Protein AF-A0AAD7DZI9-F1 (afdb_monomer_lite)

Structure (mmCIF, N/CA/C/O backbone):
data_AF-A0AAD7DZI9-F1
#
_entry.id   AF-A0AAD7DZI9-F1
#
loop_
_atom_site.group_PDB
_atom_site.id
_atom_site.type_symbol
_atom_site.label_atom_id
_atom_site.label_alt_id
_atom_site.label_comp_id
_atom_site.label_asym_id
_atom_site.label_entity_id
_atom_site.label_seq_id
_atom_site.pdbx_PDB_ins_code
_atom_site.Cartn_x
_atom_site.Cartn_y
_atom_site.Cartn_z
_atom_site.occupancy
_atom_site.B_iso_or_equiv
_atom_site.auth_seq_id
_atom_site.auth_comp_id
_atom_site.auth_asym_id
_atom_site.auth_atom_id
_atom_site.pdbx_PDB_model_num
ATOM 1 N N . MET A 1 1 ? 2.046 4.496 23.848 1.00 40.81 1 MET A N 1
ATOM 2 C CA . MET A 1 1 ? 2.857 3.338 23.406 1.00 40.81 1 MET A CA 1
ATOM 3 C C . MET A 1 1 ? 2.517 3.025 21.956 1.00 40.81 1 MET A C 1
ATOM 5 O O . MET A 1 1 ? 1.350 2.779 21.676 1.00 40.81 1 MET A O 1
ATOM 9 N N . ARG A 1 2 ? 3.491 3.059 21.033 1.00 46.50 2 ARG A N 1
ATOM 10 C CA . ARG A 1 2 ? 3.300 2.519 19.675 1.00 46.50 2 ARG A CA 1
ATOM 11 C C . ARG A 1 2 ? 3.116 1.007 19.807 1.00 46.50 2 ARG A C 1
ATOM 13 O O . ARG A 1 2 ? 3.994 0.340 20.351 1.00 46.50 2 ARG A O 1
ATOM 20 N N . LYS A 1 3 ? 1.973 0.474 19.371 1.00 57.06 3 LYS A N 1
ATOM 21 C CA . LYS A 1 3 ? 1.797 -0.978 19.261 1.00 57.06 3 LYS A CA 1
ATOM 22 C C . LYS A 1 3 ? 2.774 -1.490 18.196 1.00 57.06 3 LYS A C 1
ATOM 24 O O . LYS A 1 3 ? 2.999 -0.822 17.190 1.00 57.06 3 LYS A O 1
ATOM 29 N N . SER A 1 4 ? 3.401 -2.629 18.471 1.00 58.72 4 SER A N 1
ATOM 30 C CA . SER A 1 4 ? 4.364 -3.279 17.578 1.00 58.72 4 SER A CA 1
ATOM 31 C C . SER A 1 4 ? 3.781 -3.439 16.168 1.00 58.72 4 SER A C 1
ATOM 33 O O . SER A 1 4 ? 2.702 -4.002 16.026 1.00 58.72 4 SER A O 1
ATOM 35 N N . LEU A 1 5 ? 4.528 -3.016 15.143 1.00 64.62 5 LEU A N 1
ATOM 36 C CA . LEU A 1 5 ? 4.203 -3.250 13.729 1.00 64.62 5 LEU A CA 1
ATOM 37 C C . LEU A 1 5 ? 4.533 -4.683 13.272 1.00 64.62 5 LEU A C 1
ATOM 39 O O . LEU A 1 5 ? 4.370 -5.013 12.101 1.00 64.62 5 LEU A O 1
ATOM 43 N N . LYS A 1 6 ? 5.017 -5.570 14.154 1.00 62.44 6 LYS A N 1
ATOM 44 C CA . LYS A 1 6 ? 5.189 -6.985 13.790 1.00 62.44 6 LYS A CA 1
ATOM 45 C C . LYS A 1 6 ? 3.844 -7.539 13.317 1.00 62.44 6 LYS A C 1
ATOM 47 O O . LYS A 1 6 ? 2.857 -7.411 14.030 1.00 62.44 6 LYS A O 1
ATOM 52 N N . ALA A 1 7 ? 3.847 -8.168 12.142 1.00 65.94 7 ALA A N 1
ATOM 53 C CA . ALA A 1 7 ? 2.662 -8.707 11.474 1.00 65.94 7 ALA A CA 1
ATOM 54 C C . ALA A 1 7 ? 1.628 -7.677 10.974 1.00 65.94 7 ALA A C 1
ATOM 56 O O . ALA A 1 7 ? 0.543 -8.097 10.590 1.00 65.94 7 ALA A O 1
ATOM 57 N N . TRP A 1 8 ? 1.961 -6.378 10.895 1.00 76.06 8 TRP A N 1
ATOM 58 C CA . TRP A 1 8 ? 1.049 -5.358 10.346 1.00 76.06 8 TRP A CA 1
ATOM 59 C C . TRP A 1 8 ? 0.555 -5.708 8.939 1.00 76.06 8 TRP A C 1
ATOM 61 O O . TRP A 1 8 ? -0.570 -5.397 8.592 1.00 76.06 8 TRP A O 1
ATOM 71 N N . ALA A 1 9 ? 1.394 -6.373 8.145 1.00 76.31 9 ALA A N 1
ATOM 72 C CA . ALA A 1 9 ? 1.096 -6.745 6.772 1.00 76.31 9 ALA A CA 1
ATOM 73 C C . ALA A 1 9 ? 0.463 -8.137 6.625 1.00 76.31 9 ALA A C 1
ATOM 75 O O . ALA A 1 9 ? 0.380 -8.600 5.499 1.00 76.31 9 ALA A O 1
ATOM 76 N N . LYS A 1 10 ? 0.066 -8.825 7.706 1.00 83.25 10 LYS A N 1
ATOM 77 C CA . LYS A 1 10 ? -0.673 -10.096 7.592 1.00 83.25 10 LYS A CA 1
ATOM 78 C C . LYS A 1 10 ? -2.131 -9.842 7.198 1.00 83.25 10 LYS A C 1
ATOM 80 O O . LYS A 1 10 ? -2.615 -8.723 7.316 1.00 83.25 10 LYS A O 1
ATOM 85 N N . GLY A 1 11 ? -2.822 -10.887 6.745 1.00 87.06 11 GLY A N 1
ATOM 86 C CA . GLY A 1 11 ? -4.263 -10.838 6.487 1.00 87.06 11 GLY A CA 1
ATOM 87 C C . GLY A 1 11 ? -4.616 -10.111 5.189 1.00 87.06 11 GLY A C 1
ATOM 88 O O . GLY A 1 11 ? -4.038 -10.370 4.134 1.00 87.06 11 GLY A O 1
ATOM 89 N N . ALA A 1 12 ? -5.571 -9.195 5.260 1.00 88.56 12 ALA A N 1
ATOM 90 C CA . ALA A 1 12 ? -6.079 -8.436 4.131 1.00 88.56 12 ALA A CA 1
ATOM 91 C C . ALA A 1 12 ? -5.030 -7.475 3.548 1.00 88.56 12 ALA A C 1
ATOM 93 O O . ALA A 1 12 ? -5.039 -7.194 2.353 1.00 88.56 12 ALA A O 1
ATOM 94 N N . ARG A 1 13 ? -4.073 -6.995 4.351 1.00 90.88 13 ARG A N 1
ATOM 95 C CA . ARG A 1 13 ? -2.932 -6.233 3.809 1.00 90.88 13 ARG A CA 1
ATOM 96 C C . ARG A 1 13 ? -1.990 -7.114 2.997 1.00 90.88 13 ARG A C 1
ATOM 98 O O . ARG A 1 13 ? -1.513 -6.685 1.948 1.00 90.88 13 ARG A O 1
ATOM 105 N N . GLU A 1 14 ? -1.768 -8.346 3.445 1.00 91.44 14 GLU A N 1
ATOM 106 C CA . GLU A 1 14 ? -0.947 -9.329 2.733 1.00 91.44 14 GLU A CA 1
ATOM 107 C C . GLU A 1 14 ? -1.565 -9.664 1.383 1.00 91.44 14 GLU A C 1
ATOM 109 O O . GLU A 1 14 ? -0.878 -9.649 0.366 1.00 91.44 14 GLU A O 1
ATOM 114 N N . SER A 1 15 ? -2.878 -9.906 1.364 1.00 91.56 15 SER A N 1
ATOM 115 C CA . SER A 1 15 ? -3.601 -10.278 0.147 1.00 91.56 15 SER A CA 1
ATOM 116 C C . SER A 1 15 ? -3.604 -9.168 -0.907 1.00 91.56 15 SER A C 1
ATOM 118 O O . SER A 1 15 ? -3.701 -9.463 -2.098 1.00 91.56 15 SER A O 1
ATOM 120 N N . ILE A 1 16 ? -3.443 -7.905 -0.493 1.00 92.62 16 ILE A N 1
ATOM 121 C CA . ILE A 1 16 ? -3.235 -6.771 -1.399 1.00 92.62 16 ILE A CA 1
ATOM 122 C C . ILE A 1 16 ? -1.784 -6.708 -1.877 1.00 92.62 16 ILE A C 1
ATOM 124 O O . ILE A 1 16 ? -1.552 -6.536 -3.066 1.00 92.62 16 ILE A O 1
ATOM 128 N N . LEU A 1 17 ? -0.802 -6.807 -0.975 1.00 93.12 17 LEU A N 1
ATOM 129 C CA . LEU A 1 17 ? 0.598 -6.490 -1.284 1.00 93.12 17 LEU A CA 1
ATOM 130 C C . LEU A 1 17 ? 1.380 -7.661 -1.895 1.00 93.12 17 LEU A C 1
ATOM 132 O O . LEU A 1 17 ? 2.214 -7.442 -2.773 1.00 93.12 17 LEU A O 1
ATOM 136 N N . ALA A 1 18 ? 1.121 -8.895 -1.458 1.00 94.69 18 ALA A N 1
ATOM 137 C CA . ALA A 1 18 ? 1.860 -10.079 -1.895 1.00 94.69 18 ALA A CA 1
ATOM 138 C C . ALA A 1 18 ? 1.856 -10.285 -3.425 1.00 94.69 18 ALA A C 1
ATOM 140 O O . ALA A 1 18 ? 2.924 -10.571 -3.973 1.00 94.69 18 ALA A O 1
ATOM 141 N N . PRO A 1 19 ? 0.738 -10.069 -4.154 1.00 95.81 19 PRO A N 1
ATOM 142 C CA . PRO A 1 19 ? 0.725 -10.166 -5.616 1.00 95.81 19 PRO A CA 1
ATOM 143 C C . PRO A 1 19 ? 1.669 -9.185 -6.324 1.00 95.81 19 PRO A C 1
ATOM 145 O O . PRO A 1 19 ? 2.079 -9.438 -7.455 1.00 95.81 19 PRO A O 1
ATOM 148 N N . HIS A 1 20 ? 2.029 -8.072 -5.680 1.00 96.19 20 HIS A N 1
ATOM 149 C CA . HIS A 1 20 ? 2.838 -7.026 -6.298 1.00 96.19 20 HIS A CA 1
ATOM 150 C C . HIS A 1 20 ? 4.346 -7.206 -6.120 1.00 96.19 20 HIS A C 1
ATOM 152 O O . HIS A 1 20 ? 5.088 -6.470 -6.770 1.00 96.19 20 HIS A O 1
ATOM 158 N N . ILE A 1 21 ? 4.802 -8.162 -5.299 1.00 94.75 21 ILE A N 1
ATOM 159 C CA . ILE A 1 21 ? 6.229 -8.363 -4.991 1.00 94.75 21 ILE A CA 1
ATOM 160 C C . ILE A 1 21 ? 7.043 -8.570 -6.273 1.00 94.75 21 ILE A C 1
ATOM 162 O O . ILE A 1 21 ? 8.012 -7.852 -6.497 1.00 94.75 21 ILE A O 1
ATOM 166 N N . ALA A 1 22 ? 6.616 -9.491 -7.142 1.00 96.06 22 ALA A N 1
ATOM 167 C CA . ALA A 1 22 ? 7.330 -9.787 -8.385 1.00 96.06 22 ALA A CA 1
ATOM 168 C C . ALA A 1 22 ? 7.405 -8.565 -9.316 1.00 96.06 22 ALA A C 1
ATOM 170 O O . ALA A 1 22 ? 8.484 -8.202 -9.771 1.00 96.06 22 ALA A O 1
ATOM 171 N N . GLY A 1 23 ? 6.282 -7.870 -9.535 1.00 95.88 23 GLY A N 1
ATOM 172 C CA . GLY A 1 23 ? 6.272 -6.684 -10.396 1.00 95.88 23 GLY A CA 1
ATOM 173 C C . GLY A 1 23 ? 7.091 -5.519 -9.832 1.00 95.88 23 GLY A C 1
ATOM 174 O O . GLY A 1 23 ? 7.672 -4.756 -10.599 1.00 95.88 23 GLY A O 1
ATOM 175 N N . TYR A 1 24 ? 7.199 -5.409 -8.503 1.00 95.25 24 TYR A N 1
ATOM 176 C CA . TYR A 1 24 ? 8.077 -4.428 -7.871 1.00 95.25 24 TYR A CA 1
ATOM 177 C C . TYR A 1 24 ? 9.552 -4.767 -8.112 1.00 95.25 24 TYR A C 1
ATOM 179 O O . TYR A 1 24 ? 10.321 -3.881 -8.477 1.00 95.25 24 TYR A O 1
ATOM 187 N N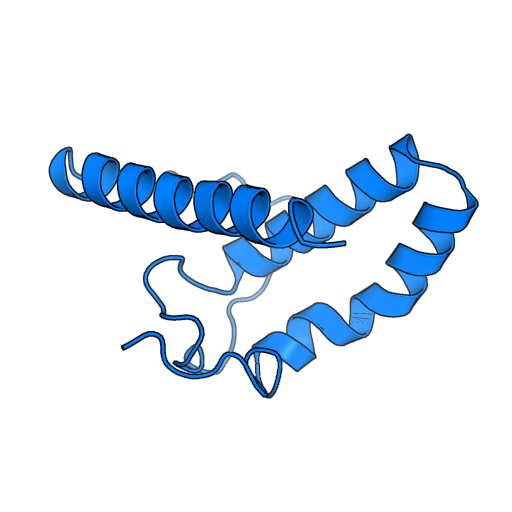 . THR A 1 25 ? 9.942 -6.037 -7.966 1.00 96.62 25 THR A N 1
ATOM 188 C CA . THR A 1 25 ? 11.302 -6.503 -8.280 1.00 96.62 25 THR A CA 1
ATOM 189 C C . THR A 1 25 ? 11.661 -6.227 -9.741 1.00 96.62 25 THR A C 1
ATOM 191 O O . THR A 1 25 ? 12.693 -5.612 -10.001 1.00 96.62 25 THR A O 1
ATOM 194 N N . ASP A 1 26 ? 10.779 -6.564 -10.683 1.00 97.44 26 ASP A N 1
ATOM 195 C CA . ASP A 1 26 ? 10.991 -6.290 -12.109 1.00 97.44 26 ASP A CA 1
ATOM 196 C C . ASP A 1 26 ? 11.136 -4.784 -12.397 1.00 97.44 26 ASP A C 1
ATOM 198 O O . ASP A 1 26 ? 11.946 -4.363 -13.226 1.00 97.44 26 ASP A O 1
ATOM 202 N N . ALA A 1 27 ? 10.336 -3.944 -11.731 1.00 95.88 27 ALA A N 1
ATOM 203 C CA . ALA A 1 27 ? 10.406 -2.494 -11.876 1.00 95.88 27 ALA A CA 1
ATOM 204 C C . ALA A 1 27 ? 11.707 -1.919 -11.293 1.00 95.88 27 ALA A C 1
ATOM 206 O O . ALA A 1 27 ? 12.304 -1.024 -11.896 1.00 95.88 27 ALA A O 1
ATOM 207 N N . LEU A 1 28 ? 12.170 -2.465 -10.165 1.00 95.69 28 LEU A N 1
ATOM 208 C CA . LEU A 1 28 ? 13.434 -2.103 -9.525 1.00 95.69 28 LEU A CA 1
ATOM 209 C C . LEU A 1 28 ? 14.628 -2.379 -10.445 1.00 95.69 28 LEU A C 1
ATOM 211 O O . LEU A 1 28 ? 15.479 -1.507 -10.618 1.00 95.69 28 LEU A O 1
ATOM 215 N N . GLU A 1 29 ? 14.657 -3.539 -11.103 1.00 97.44 29 GLU A N 1
ATOM 216 C CA . GLU A 1 29 ? 15.715 -3.906 -12.056 1.00 97.44 29 GLU A CA 1
ATOM 217 C C . GLU A 1 29 ? 15.763 -2.986 -13.288 1.00 97.44 29 GLU A C 1
ATOM 219 O O . GLU A 1 29 ? 16.829 -2.754 -13.861 1.00 97.44 29 GLU A O 1
ATOM 224 N N . ARG A 1 30 ? 14.623 -2.407 -13.682 1.00 96.38 30 ARG A N 1
ATOM 225 C CA . ARG A 1 30 ? 14.521 -1.453 -14.805 1.00 96.38 30 ARG A CA 1
ATOM 226 C C . ARG A 1 30 ? 14.951 -0.031 -14.440 1.00 96.38 30 ARG A C 1
ATOM 228 O O . ARG A 1 30 ? 15.131 0.804 -15.329 1.00 96.38 30 ARG A O 1
ATOM 235 N N . GLY A 1 31 ? 15.121 0.250 -13.151 1.00 96.12 31 GLY A N 1
ATOM 236 C CA . GLY A 1 31 ? 15.611 1.516 -12.622 1.00 96.12 31 GLY A CA 1
ATOM 237 C C . GLY A 1 31 ? 14.540 2.386 -11.963 1.00 96.12 31 GLY A C 1
ATOM 238 O O . GLY A 1 31 ? 13.335 2.200 -12.128 1.00 96.12 31 GLY A O 1
ATOM 239 N N . TRP A 1 32 ? 15.014 3.405 -11.242 1.00 94.44 32 TRP A N 1
ATOM 240 C CA . TRP A 1 32 ? 14.239 4.196 -10.273 1.00 94.44 32 TRP A CA 1
ATOM 241 C C . TRP A 1 32 ? 12.925 4.799 -10.794 1.00 94.44 32 TRP A C 1
ATOM 243 O O . TRP A 1 32 ? 11.978 4.969 -10.036 1.00 94.44 32 TRP A O 1
ATOM 253 N N . ARG A 1 33 ? 12.832 5.152 -12.085 1.00 96.81 33 ARG A N 1
ATOM 254 C CA . ARG A 1 33 ? 11.583 5.701 -12.646 1.00 96.81 33 ARG A CA 1
ATOM 255 C C . ARG A 1 33 ? 10.483 4.648 -12.693 1.00 96.81 33 ARG A C 1
ATOM 257 O O . ARG A 1 33 ? 9.357 4.943 -12.314 1.00 96.81 33 ARG A O 1
ATOM 264 N N . PHE A 1 34 ? 10.823 3.441 -13.140 1.00 96.12 34 PHE A N 1
ATOM 265 C CA . PHE A 1 34 ? 9.883 2.328 -13.234 1.00 96.12 34 PHE A CA 1
ATOM 266 C C . PHE A 1 34 ? 9.458 1.864 -11.847 1.00 96.12 34 PHE A C 1
ATOM 268 O O . PHE A 1 34 ? 8.270 1.666 -11.613 1.00 96.12 34 PHE A O 1
ATOM 275 N N . GLU A 1 35 ? 10.414 1.759 -10.925 1.00 96.44 35 GLU A N 1
ATOM 276 C CA . GLU A 1 35 ? 10.153 1.446 -9.521 1.00 96.44 35 GLU A CA 1
ATOM 277 C C . GLU A 1 35 ? 9.204 2.462 -8.882 1.00 96.44 35 GLU A C 1
ATOM 279 O O . GLU A 1 35 ? 8.158 2.072 -8.368 1.00 96.44 35 GLU A O 1
ATOM 284 N N . ARG A 1 36 ? 9.484 3.764 -9.009 1.00 94.31 36 ARG A N 1
ATOM 285 C CA . ARG A 1 36 ? 8.598 4.823 -8.508 1.00 94.31 36 ARG A CA 1
ATOM 286 C C . ARG A 1 36 ? 7.190 4.744 -9.101 1.00 94.31 36 ARG A C 1
ATOM 288 O O . ARG A 1 36 ? 6.210 4.900 -8.372 1.00 94.31 36 ARG A O 1
ATOM 295 N N . ASP A 1 37 ? 7.078 4.551 -10.412 1.00 94.75 37 ASP A N 1
ATOM 296 C CA . ASP A 1 37 ? 5.783 4.536 -11.096 1.00 94.75 37 ASP A CA 1
ATOM 297 C C . ASP A 1 37 ? 4.960 3.294 -10.699 1.00 94.75 37 ASP A C 1
ATOM 299 O O . ASP A 1 37 ? 3.767 3.418 -10.409 1.00 94.75 37 ASP A O 1
ATOM 303 N N . TYR A 1 38 ? 5.602 2.126 -10.580 1.00 95.75 38 TYR A N 1
ATOM 304 C CA . TYR A 1 38 ? 4.969 0.900 -10.088 1.00 95.75 38 TYR A CA 1
ATOM 305 C C . TYR A 1 38 ? 4.574 1.019 -8.611 1.00 95.75 38 TYR A C 1
ATOM 307 O O . TYR A 1 38 ? 3.451 0.691 -8.230 1.00 95.75 38 TYR A O 1
ATOM 315 N N . PHE A 1 39 ? 5.455 1.562 -7.769 1.00 93.00 39 PHE A N 1
ATOM 316 C CA . PHE A 1 39 ? 5.161 1.815 -6.361 1.00 93.00 39 PHE A CA 1
ATOM 317 C C . PHE A 1 39 ? 3.941 2.731 -6.200 1.00 93.00 39 PHE A C 1
ATOM 319 O O . PHE A 1 39 ? 3.037 2.437 -5.418 1.00 93.00 39 PHE A O 1
ATOM 326 N N . ALA A 1 40 ? 3.849 3.797 -7.001 1.00 92.75 40 ALA A N 1
ATOM 327 C CA . ALA A 1 40 ? 2.688 4.680 -7.006 1.00 92.75 40 ALA A CA 1
ATOM 328 C C . ALA A 1 40 ? 1.388 3.950 -7.400 1.00 92.75 40 ALA A C 1
ATOM 330 O O . ALA A 1 40 ? 0.327 4.258 -6.853 1.00 92.75 40 ALA A O 1
ATOM 331 N N . GLU A 1 41 ? 1.442 2.982 -8.320 1.00 92.88 41 GLU A N 1
ATOM 332 C CA . GLU A 1 41 ? 0.295 2.129 -8.660 1.00 92.88 41 GLU A CA 1
ATOM 333 C C . GLU A 1 41 ? -0.153 1.255 -7.489 1.00 92.88 41 GLU A C 1
ATOM 335 O O . GLU A 1 41 ? -1.343 1.256 -7.162 1.00 92.88 41 GLU A O 1
ATOM 340 N N . VAL A 1 42 ? 0.785 0.588 -6.816 1.00 93.75 42 VAL A N 1
ATOM 341 C CA . VAL A 1 42 ? 0.493 -0.253 -5.646 1.00 93.75 42 VAL A CA 1
ATOM 342 C C . VAL A 1 42 ? -0.079 0.584 -4.501 1.00 93.75 42 VAL A C 1
ATOM 344 O O . VAL A 1 42 ? -1.078 0.201 -3.893 1.00 93.75 42 VAL A O 1
ATOM 347 N N . CYS A 1 43 ? 0.479 1.770 -4.238 1.00 91.50 43 CYS A N 1
ATOM 348 C CA . CYS A 1 43 ? -0.061 2.686 -3.234 1.00 91.50 43 CYS A CA 1
ATOM 349 C C . CYS A 1 43 ? -1.496 3.118 -3.556 1.00 91.50 43 CYS A C 1
ATOM 351 O O . CYS A 1 43 ? -2.328 3.191 -2.650 1.00 91.50 43 CYS A O 1
ATOM 353 N N . ARG A 1 44 ? -1.815 3.394 -4.829 1.00 90.12 44 ARG A N 1
ATOM 354 C CA . ARG A 1 44 ? -3.187 3.734 -5.239 1.00 90.12 44 ARG A CA 1
ATOM 355 C C . ARG A 1 44 ? -4.158 2.594 -4.953 1.00 90.12 44 ARG A C 1
ATOM 357 O O . ARG A 1 44 ? -5.222 2.852 -4.397 1.00 90.12 44 ARG A O 1
ATOM 364 N N . GLU A 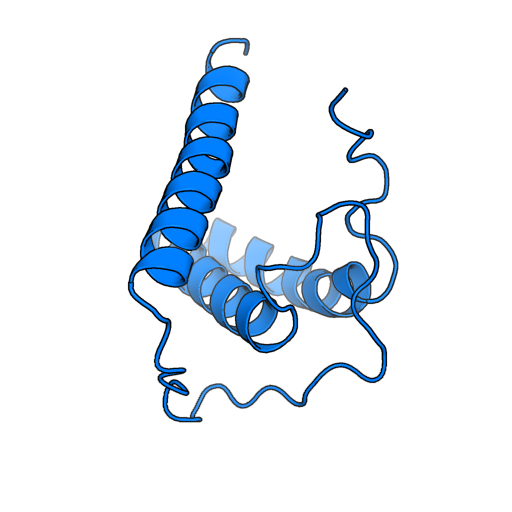1 45 ? -3.791 1.361 -5.288 1.00 92.31 45 GLU A N 1
ATOM 365 C CA . GLU A 1 45 ? -4.608 0.183 -4.989 1.00 92.31 45 GLU A CA 1
ATOM 366 C C . GLU A 1 45 ? -4.799 -0.009 -3.482 1.00 92.31 45 GLU A C 1
ATOM 368 O O . GLU A 1 45 ? -5.928 -0.134 -3.001 1.00 92.31 45 GLU A O 1
ATOM 373 N N . TYR A 1 46 ? -3.703 0.036 -2.726 1.00 92.06 46 TYR A N 1
ATOM 374 C CA . TYR A 1 46 ? -3.713 -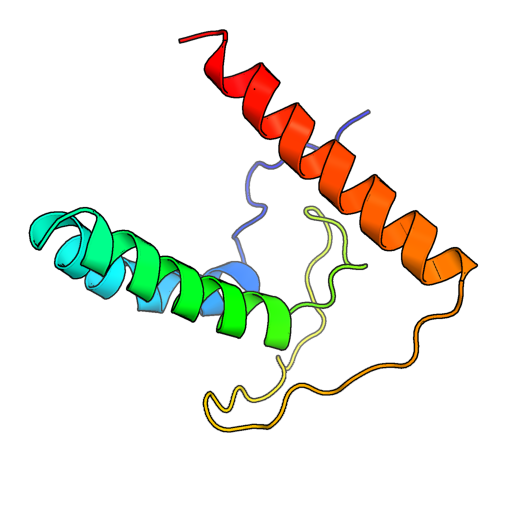0.129 -1.278 1.00 92.06 46 TYR A CA 1
ATOM 375 C C . TYR A 1 46 ? -4.622 0.903 -0.596 1.00 92.06 46 TYR A C 1
ATOM 377 O O . TYR A 1 46 ? -5.503 0.542 0.184 1.00 92.06 46 TYR A O 1
ATOM 385 N N . HIS A 1 47 ? -4.478 2.186 -0.939 1.00 88.44 47 HIS A N 1
ATOM 386 C CA . HIS A 1 47 ? -5.282 3.265 -0.358 1.00 88.44 47 HIS A CA 1
ATOM 387 C C . HIS A 1 47 ? -6.719 3.335 -0.891 1.00 88.44 47 HIS A C 1
ATOM 389 O O . HIS A 1 47 ? -7.564 3.973 -0.264 1.00 88.44 47 HIS A O 1
ATOM 395 N N . ALA A 1 48 ? -7.021 2.694 -2.022 1.00 88.75 48 ALA A N 1
ATOM 396 C CA . ALA A 1 48 ? -8.398 2.514 -2.476 1.00 88.75 48 ALA A CA 1
ATOM 397 C C . ALA A 1 48 ? -9.122 1.419 -1.675 1.00 88.75 48 ALA A C 1
ATOM 399 O O . ALA A 1 48 ? -10.330 1.518 -1.457 1.00 88.75 48 ALA A O 1
ATOM 400 N N . LYS A 1 49 ? -8.390 0.390 -1.231 1.00 89.44 49 LYS A N 1
ATOM 401 C CA . LYS A 1 49 ? -8.939 -0.751 -0.485 1.00 89.44 49 LYS A CA 1
ATOM 402 C C . LYS A 1 49 ? -8.973 -0.536 1.029 1.00 89.44 49 LYS A C 1
ATOM 404 O O . LYS A 1 49 ? -9.868 -1.059 1.685 1.00 89.44 49 LYS A O 1
ATOM 409 N N . ILE A 1 50 ? -8.029 0.224 1.584 1.00 88.75 50 ILE A N 1
ATOM 410 C CA . ILE A 1 50 ? -7.887 0.429 3.032 1.00 88.75 50 ILE A CA 1
ATOM 411 C C . ILE A 1 50 ? -8.099 1.904 3.377 1.00 88.75 50 ILE A C 1
ATOM 413 O O . ILE A 1 50 ? -7.347 2.772 2.930 1.00 88.75 50 ILE A O 1
ATOM 417 N N . ASP A 1 51 ? -9.111 2.192 4.205 1.00 86.44 51 ASP A N 1
ATOM 418 C CA . ASP A 1 51 ? -9.363 3.552 4.692 1.00 86.44 51 ASP A CA 1
ATOM 419 C C . ASP A 1 51 ? -8.212 4.004 5.601 1.00 86.44 51 ASP A C 1
ATOM 421 O O . ASP A 1 51 ? -7.802 3.302 6.524 1.00 86.44 51 ASP A O 1
ATOM 425 N N . TRP A 1 52 ? -7.703 5.208 5.349 1.00 83.00 52 TRP A N 1
ATOM 426 C CA . TRP A 1 52 ? -6.578 5.800 6.077 1.00 83.00 52 TRP A CA 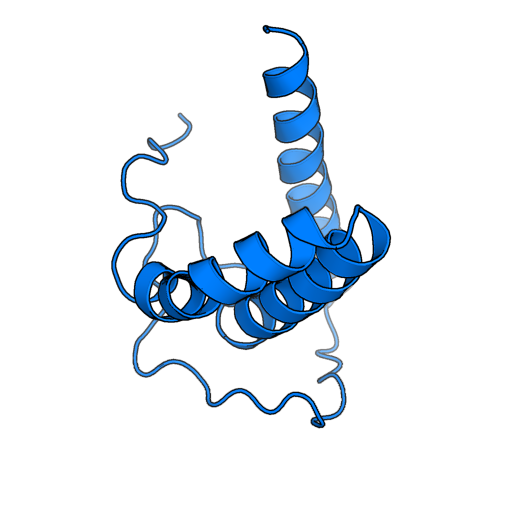1
ATOM 427 C C . TRP A 1 52 ? -6.841 5.992 7.579 1.00 83.00 52 TRP A C 1
ATOM 429 O O . TRP A 1 52 ? -5.898 6.222 8.336 1.00 83.00 52 TRP A O 1
ATOM 439 N N . ARG A 1 53 ? -8.109 5.935 8.010 1.00 82.12 53 ARG A N 1
ATOM 440 C CA . ARG A 1 53 ? -8.496 5.996 9.425 1.00 82.12 53 ARG A CA 1
ATOM 441 C C . ARG A 1 53 ? -8.203 4.699 10.183 1.00 82.12 53 ARG A C 1
ATOM 443 O O . ARG A 1 53 ? -8.150 4.738 11.407 1.00 82.12 53 ARG A O 1
ATOM 450 N N . ILE A 1 54 ? -8.027 3.580 9.481 1.00 85.00 54 ILE A N 1
ATOM 451 C CA . ILE A 1 54 ? -7.742 2.277 10.089 1.00 85.00 54 ILE A CA 1
ATOM 452 C C . ILE A 1 54 ? -6.302 2.284 10.600 1.00 85.00 54 ILE A C 1
ATOM 454 O O . ILE A 1 54 ? -5.370 2.610 9.859 1.00 85.00 54 ILE A O 1
ATOM 458 N N . ALA A 1 55 ? -6.105 1.936 11.873 1.00 81.81 55 ALA A N 1
ATOM 459 C CA . ALA A 1 55 ? -4.767 1.885 12.446 1.00 81.81 55 ALA A CA 1
ATOM 460 C C . ALA A 1 55 ? -3.944 0.724 11.858 1.00 81.81 55 ALA A C 1
ATOM 462 O O . ALA A 1 55 ? -4.479 -0.314 11.478 1.00 81.81 55 ALA A O 1
ATOM 463 N N . ASP A 1 56 ? -2.615 0.845 11.868 1.00 79.50 56 ASP A N 1
ATOM 464 C CA . ASP A 1 56 ? -1.711 -0.188 11.325 1.00 79.50 56 ASP A CA 1
ATOM 465 C C . ASP A 1 56 ? -1.795 -1.529 12.079 1.00 79.50 56 ASP A C 1
ATOM 467 O O . ASP A 1 56 ? -1.386 -2.565 11.566 1.00 79.50 56 ASP A O 1
ATOM 471 N N . CYS A 1 57 ? -2.317 -1.509 13.309 1.00 77.19 57 CYS A N 1
ATOM 472 C CA . CYS A 1 57 ? -2.546 -2.698 14.133 1.00 77.19 57 CYS A CA 1
ATOM 473 C C . CYS A 1 57 ? -3.984 -3.238 14.062 1.00 77.19 57 CYS A C 1
ATOM 475 O O . CYS A 1 57 ? -4.294 -4.202 14.758 1.00 77.19 57 CYS A O 1
ATOM 477 N N . GLU A 1 58 ? -4.855 -2.612 13.271 1.00 83.94 58 GLU A N 1
ATOM 478 C CA . GLU A 1 58 ? -6.238 -3.035 13.058 1.00 83.94 58 GLU A CA 1
ATOM 479 C C . GLU A 1 58 ? -6.382 -3.626 11.659 1.00 83.94 58 GLU A C 1
ATOM 481 O O . GLU A 1 58 ? -5.870 -3.065 10.688 1.00 83.94 58 GLU A O 1
ATOM 486 N N . GLU A 1 59 ? -7.078 -4.753 11.541 1.00 84.81 59 GLU A N 1
ATOM 487 C CA . GLU A 1 59 ? -7.330 -5.394 10.250 1.00 84.81 59 GLU A CA 1
ATOM 488 C C . GLU A 1 59 ? -8.474 -4.676 9.520 1.00 84.81 59 GLU A C 1
ATOM 490 O O . GLU A 1 59 ? -9.490 -4.367 10.155 1.00 84.81 59 GLU A O 1
ATOM 495 N N . PRO A 1 60 ? -8.347 -4.366 8.216 1.00 86.44 60 PRO A N 1
ATOM 496 C CA . PRO A 1 60 ? -9.456 -3.795 7.476 1.00 86.44 60 PRO A CA 1
ATOM 497 C C . PRO A 1 60 ? -10.607 -4.807 7.373 1.00 86.44 60 PRO A C 1
ATOM 499 O O . PRO A 1 60 ? -10.373 -6.015 7.318 1.00 86.44 60 PRO A O 1
ATOM 502 N N . PRO A 1 61 ? -11.861 -4.329 7.345 1.00 86.75 61 PRO A N 1
ATOM 503 C CA . PRO A 1 61 ? -13.017 -5.206 7.244 1.00 86.75 61 PRO A CA 1
ATOM 504 C C . PRO A 1 61 ? -13.033 -5.940 5.897 1.00 86.75 61 PRO A C 1
ATOM 506 O O . PRO A 1 61 ? -12.834 -5.331 4.844 1.00 86.75 61 PRO A O 1
ATOM 509 N N . GLU A 1 62 ? -13.311 -7.242 5.938 1.00 86.56 62 GLU A N 1
ATOM 510 C CA . GLU A 1 62 ? -13.530 -8.070 4.752 1.00 86.56 62 GLU A CA 1
ATOM 511 C C . GLU A 1 62 ? -15.037 -8.174 4.421 1.00 86.56 62 GLU A C 1
ATOM 513 O O . GLU A 1 62 ? -15.865 -8.175 5.337 1.00 86.56 62 GLU A O 1
ATOM 518 N N . PRO A 1 63 ? -15.427 -8.287 3.134 1.00 88.50 63 PRO A N 1
ATOM 519 C CA . PRO A 1 63 ? -14.561 -8.341 1.957 1.00 88.50 63 PRO A CA 1
ATOM 520 C C . PRO A 1 63 ? -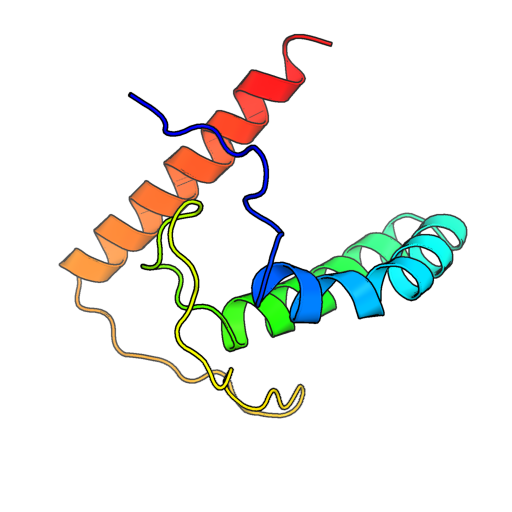13.969 -6.973 1.595 1.00 88.50 63 PRO A C 1
ATOM 522 O O . PRO A 1 63 ? -14.614 -5.935 1.740 1.00 88.50 63 PRO A O 1
ATOM 525 N N . LEU A 1 64 ? -12.741 -6.988 1.071 1.00 88.00 64 LEU A N 1
ATOM 526 C CA . LEU A 1 64 ? -12.092 -5.779 0.573 1.00 88.00 64 LEU A CA 1
ATOM 527 C C . LEU A 1 64 ? -12.869 -5.178 -0.616 1.00 88.00 64 LEU A C 1
ATOM 529 O O . LEU A 1 64 ? -13.389 -5.928 -1.450 1.00 88.00 64 LEU A O 1
ATOM 533 N N . PRO A 1 65 ? -12.908 -3.840 -0.755 1.00 88.44 65 PRO A N 1
ATOM 534 C CA . PRO A 1 65 ? -13.513 -3.191 -1.912 1.00 88.44 65 PRO A CA 1
ATOM 535 C C . PRO A 1 65 ? -12.867 -3.638 -3.229 1.00 88.44 65 PRO A C 1
ATOM 537 O O . PRO A 1 65 ? -11.647 -3.813 -3.320 1.00 88.44 65 PRO A O 1
ATOM 540 N N . ALA A 1 66 ? -13.675 -3.765 -4.283 1.00 88.19 66 ALA A N 1
ATOM 541 C CA . ALA A 1 66 ? -13.153 -3.987 -5.626 1.00 88.19 66 ALA A CA 1
ATOM 542 C C . ALA A 1 66 ? -12.332 -2.769 -6.079 1.00 88.19 66 ALA A C 1
ATOM 544 O O . ALA A 1 66 ? -12.791 -1.629 -5.987 1.00 88.19 66 ALA A O 1
ATOM 545 N N . TYR A 1 67 ? -11.125 -3.010 -6.591 1.00 86.94 67 TYR A N 1
ATOM 546 C CA . TYR A 1 67 ? -10.270 -1.955 -7.125 1.00 86.94 67 TYR A CA 1
ATOM 547 C C . TYR A 1 67 ? -10.420 -1.849 -8.643 1.00 86.94 67 TYR A C 1
ATOM 549 O O . TYR A 1 67 ? -10.310 -2.839 -9.364 1.00 86.94 67 TYR A O 1
ATOM 557 N N . ASN A 1 68 ? -10.648 -0.628 -9.128 1.00 87.44 68 ASN A N 1
ATOM 558 C CA . ASN A 1 68 ? -10.640 -0.299 -10.547 1.00 87.44 68 ASN A CA 1
ATOM 559 C C . ASN A 1 68 ? -9.679 0.871 -10.781 1.00 87.44 68 ASN A C 1
ATOM 561 O O . ASN A 1 68 ? -9.985 2.008 -10.428 1.00 87.44 68 ASN A O 1
ATOM 565 N N . LYS A 1 69 ? -8.542 0.596 -11.428 1.00 84.75 69 LYS A N 1
ATOM 566 C CA . LYS A 1 69 ? -7.504 1.595 -11.733 1.00 84.75 69 LYS A CA 1
ATOM 567 C C . LYS A 1 69 ? -7.969 2.749 -12.630 1.00 84.75 69 LYS A C 1
ATOM 569 O O . LYS A 1 69 ? -7.295 3.769 -12.701 1.00 84.75 69 LYS A O 1
ATOM 574 N N . PHE A 1 70 ? -9.094 2.582 -13.323 1.00 86.19 70 PHE A N 1
ATOM 575 C CA . PHE A 1 70 ? -9.685 3.595 -14.197 1.00 86.19 70 PHE A CA 1
ATOM 576 C C . PHE A 1 70 ? -10.855 4.340 -13.545 1.00 86.19 70 PHE A C 1
ATOM 578 O O . PHE A 1 70 ? -11.455 5.206 -14.180 1.00 86.19 70 PHE A O 1
ATOM 585 N N . ALA A 1 71 ? -11.212 4.003 -12.302 1.00 80.25 71 ALA A N 1
ATOM 586 C CA . ALA A 1 71 ? -12.239 4.737 -11.581 1.00 80.25 71 ALA A CA 1
ATOM 587 C C . ALA A 1 71 ? -11.763 6.165 -11.285 1.00 80.25 71 ALA A C 1
ATOM 589 O O . ALA A 1 71 ? -10.610 6.394 -10.916 1.00 80.25 71 ALA A O 1
ATOM 590 N N . LEU A 1 72 ? -12.672 7.132 -11.426 1.00 73.56 72 LEU A N 1
ATOM 591 C CA . LEU A 1 72 ? -12.401 8.506 -11.020 1.00 73.56 72 LEU A CA 1
ATOM 592 C C . LEU A 1 72 ? -12.184 8.568 -9.497 1.00 73.56 72 LEU A C 1
ATOM 594 O O . LEU A 1 72 ? -12.874 7.854 -8.761 1.00 73.56 72 LEU A O 1
ATOM 598 N N . PRO A 1 73 ? -11.268 9.422 -9.000 1.00 65.75 73 PRO A N 1
ATOM 599 C CA . PRO A 1 73 ? -11.064 9.592 -7.568 1.00 65.75 73 PRO A CA 1
ATOM 600 C C . PRO A 1 73 ? -12.374 9.997 -6.891 1.00 65.75 73 PRO A C 1
ATOM 602 O O . PRO A 1 73 ? -12.966 11.023 -7.231 1.00 65.75 73 PRO A O 1
ATOM 605 N N . VAL A 1 74 ? -12.825 9.214 -5.911 1.00 67.31 74 VAL A N 1
ATOM 606 C CA . VAL A 1 74 ? -13.968 9.607 -5.083 1.00 67.31 74 VAL A CA 1
ATOM 607 C C . VAL A 1 74 ? -13.505 10.737 -4.168 1.00 67.31 74 VAL A C 1
ATOM 609 O O . VAL A 1 74 ? -12.822 10.506 -3.167 1.00 67.31 74 VAL A O 1
ATOM 612 N N . VA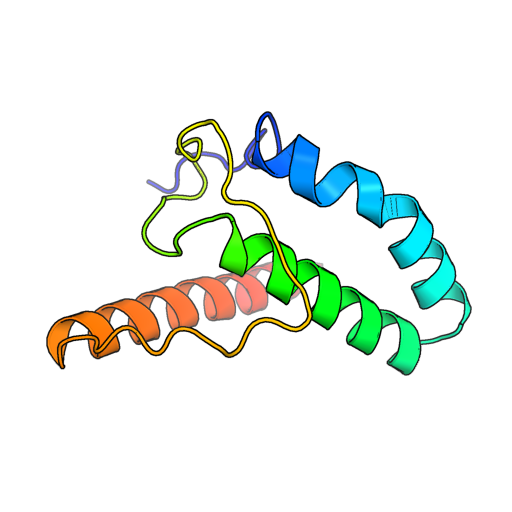L A 1 75 ? -13.869 11.973 -4.511 1.00 65.81 75 VAL A N 1
ATOM 613 C CA . VAL A 1 75 ? -13.649 13.134 -3.645 1.00 65.81 75 VAL A CA 1
ATOM 614 C C . VAL A 1 75 ? -14.647 13.048 -2.494 1.00 65.81 75 VAL A C 1
ATOM 616 O O . VAL A 1 75 ? -15.755 13.574 -2.564 1.00 65.81 75 VAL A O 1
ATOM 619 N N . LYS A 1 76 ? -14.277 12.342 -1.421 1.00 66.44 76 LYS A N 1
ATOM 620 C CA . LYS A 1 76 ? -14.992 12.468 -0.147 1.00 66.44 76 LYS A CA 1
ATOM 621 C C . LYS A 1 76 ? -14.785 13.905 0.331 1.00 66.44 76 LYS A C 1
ATOM 623 O O . LYS A 1 76 ? -13.643 14.300 0.567 1.00 66.44 76 LYS A O 1
ATOM 628 N N . MET A 1 77 ? -15.863 14.681 0.449 1.00 71.62 77 MET A N 1
ATOM 629 C CA . MET A 1 77 ? -15.800 15.978 1.119 1.00 71.62 77 MET A CA 1
ATOM 630 C C . MET A 1 77 ? -15.444 15.728 2.581 1.00 71.62 77 MET A C 1
ATOM 632 O O . MET A 1 77 ? -16.262 15.226 3.346 1.00 71.62 77 MET A O 1
ATOM 636 N N . LEU A 1 78 ? -14.188 15.994 2.929 1.00 71.88 78 LEU A N 1
ATOM 637 C CA . LEU A 1 78 ? -13.731 15.990 4.309 1.00 71.88 78 LEU A CA 1
ATOM 638 C C . LEU A 1 78 ? -14.172 17.302 4.949 1.00 71.88 78 LEU A C 1
ATOM 640 O O . LEU A 1 78 ? -14.114 18.352 4.303 1.00 71.88 78 LEU A O 1
ATOM 644 N N . SER A 1 79 ? -14.575 17.257 6.216 1.00 79.00 79 SER A N 1
ATOM 645 C CA . SER A 1 79 ? -14.695 18.495 6.982 1.00 79.00 79 SER A CA 1
ATOM 646 C C . SER A 1 79 ? -13.316 19.144 7.162 1.00 79.00 79 SER A C 1
ATOM 648 O O . SER A 1 79 ? -12.264 18.519 6.964 1.00 79.00 79 SER A O 1
ATOM 650 N N . GLU A 1 80 ? -13.300 20.415 7.549 1.00 78.56 80 GLU A N 1
ATOM 651 C CA . GLU A 1 80 ? -12.061 21.145 7.829 1.00 78.56 80 GLU A CA 1
ATOM 652 C C . GLU A 1 80 ? -11.254 20.449 8.946 1.00 78.56 80 GLU A C 1
ATOM 654 O O . GLU A 1 80 ? -10.048 20.233 8.823 1.00 78.56 80 GLU A O 1
ATOM 659 N N . GLU A 1 81 ? -11.949 19.937 9.963 1.00 79.94 81 GLU A N 1
ATOM 660 C CA . GLU A 1 81 ? -11.384 19.150 11.066 1.00 79.94 81 GLU A CA 1
ATOM 661 C C . GLU A 1 81 ? -10.799 17.806 10.604 1.00 79.94 81 GLU A C 1
ATOM 663 O O . GLU A 1 81 ? -9.727 17.394 11.052 1.00 79.94 81 GLU A O 1
ATOM 668 N N . GLU A 1 82 ? -11.475 17.101 9.693 1.00 77.00 82 GLU A N 1
ATOM 669 C CA . GLU A 1 82 ? -10.961 15.848 9.130 1.00 77.00 82 GLU A CA 1
ATOM 670 C C . GLU A 1 82 ? -9.743 16.075 8.235 1.00 77.00 82 GLU A C 1
ATOM 672 O O . GLU A 1 82 ? -8.831 15.246 8.199 1.00 77.00 82 GLU A O 1
ATOM 677 N N . THR A 1 83 ? -9.701 17.211 7.542 1.00 76.56 83 THR A N 1
ATOM 678 C CA . THR A 1 83 ? -8.562 17.609 6.713 1.00 76.56 83 THR A CA 1
ATOM 679 C C . THR A 1 83 ? -7.326 17.862 7.574 1.00 76.56 83 THR A C 1
ATOM 681 O O . THR A 1 83 ? -6.240 17.377 7.241 1.00 76.56 83 THR A O 1
ATOM 684 N N . VAL A 1 84 ? -7.490 18.541 8.716 1.00 80.12 84 VAL A N 1
ATOM 685 C CA . VAL A 1 84 ? -6.415 18.750 9.699 1.00 80.12 84 VAL A CA 1
ATOM 686 C C . VAL A 1 84 ? -5.924 17.413 10.255 1.00 80.12 84 VAL A C 1
ATOM 688 O O . VAL A 1 84 ? -4.734 17.119 10.146 1.00 80.12 84 VAL A O 1
ATOM 691 N N . LYS A 1 85 ? -6.827 16.541 10.726 1.00 76.62 85 LYS A N 1
ATOM 692 C CA . LYS A 1 85 ? -6.460 15.210 11.253 1.00 76.62 85 LYS A CA 1
ATOM 693 C C . LYS A 1 85 ? -5.730 14.348 10.226 1.00 76.62 85 LYS A C 1
ATOM 695 O O . LYS A 1 85 ? -4.757 13.668 10.554 1.00 76.62 85 LYS A O 1
ATOM 700 N N . LYS A 1 86 ? -6.179 14.374 8.968 1.00 76.81 86 LYS A N 1
ATOM 701 C CA . LYS A 1 86 ? -5.519 13.652 7.875 1.00 76.81 86 LYS A CA 1
ATOM 702 C C . LYS A 1 86 ? -4.105 14.181 7.648 1.00 76.81 86 LYS A C 1
ATOM 704 O O . LYS A 1 86 ? -3.175 13.390 7.503 1.00 76.81 86 LYS A O 1
ATOM 709 N N . ARG A 1 87 ? -3.929 15.505 7.643 1.00 76.81 87 ARG A N 1
ATOM 710 C CA . ARG A 1 87 ? -2.619 16.140 7.471 1.00 76.81 87 ARG A CA 1
ATOM 711 C C . ARG A 1 87 ? -1.672 15.800 8.621 1.00 76.81 87 ARG A C 1
ATOM 713 O O . ARG A 1 87 ? -0.547 15.395 8.355 1.00 76.81 87 ARG A O 1
ATOM 720 N N . GLU A 1 88 ? -2.129 15.895 9.865 1.00 75.00 88 GLU A N 1
ATOM 721 C CA . GLU A 1 88 ? -1.342 15.536 11.054 1.00 75.00 88 GLU A CA 1
ATOM 722 C C . GLU A 1 88 ? -0.905 14.069 11.023 1.00 75.00 88 GLU A C 1
ATOM 724 O O . GLU A 1 88 ? 0.262 13.759 11.260 1.00 75.00 88 GLU A O 1
ATOM 729 N N . ARG A 1 89 ? -1.811 13.156 10.649 1.00 72.88 89 ARG A N 1
ATOM 730 C CA . ARG A 1 89 ? -1.487 11.731 10.510 1.00 72.88 89 ARG A CA 1
ATOM 731 C C . ARG A 1 89 ? -0.405 11.494 9.455 1.00 72.88 89 ARG A C 1
ATOM 733 O O . ARG A 1 89 ? 0.505 10.711 9.707 1.00 72.88 89 ARG A O 1
ATOM 740 N N . ILE A 1 90 ? -0.482 12.173 8.309 1.00 73.25 90 ILE A N 1
ATOM 741 C CA . ILE A 1 90 ? 0.530 12.081 7.243 1.00 73.25 90 ILE A CA 1
ATOM 742 C C . ILE A 1 90 ? 1.882 12.622 7.723 1.00 73.25 90 ILE A C 1
ATOM 744 O O . ILE A 1 90 ? 2.904 11.988 7.474 1.00 73.25 90 ILE A O 1
ATOM 748 N N . VAL A 1 91 ? 1.900 13.746 8.445 1.00 72.56 91 VAL A N 1
ATOM 749 C CA . VAL A 1 91 ? 3.135 14.314 9.013 1.00 72.56 91 VAL A CA 1
ATOM 750 C C . VAL A 1 91 ? 3.790 13.329 9.979 1.00 72.56 91 VAL A C 1
ATOM 752 O O . VAL A 1 91 ? 4.960 13.015 9.805 1.00 72.56 91 VAL A O 1
ATOM 755 N N . VAL A 1 92 ? 3.034 12.748 10.916 1.00 71.62 92 VAL A N 1
ATOM 756 C CA . VAL A 1 92 ? 3.562 11.760 11.878 1.00 71.62 92 VAL A CA 1
ATOM 757 C C . VAL A 1 92 ? 4.110 10.507 11.186 1.00 71.62 92 VAL A C 1
ATOM 759 O O . VAL A 1 92 ? 5.112 9.944 11.631 1.00 71.62 92 VAL A O 1
ATOM 762 N N . LEU A 1 93 ? 3.461 10.043 10.113 1.00 65.88 93 LEU A N 1
ATOM 763 C CA . LEU A 1 93 ? 3.947 8.905 9.328 1.00 65.88 93 LEU A CA 1
ATOM 764 C C . LEU A 1 93 ? 5.250 9.258 8.588 1.00 65.88 93 LEU A C 1
ATOM 766 O O . LEU A 1 93 ? 6.201 8.479 8.622 1.00 65.88 93 LEU A O 1
ATOM 770 N N . ASN A 1 94 ? 5.341 10.455 8.007 1.00 66.06 94 ASN A N 1
ATOM 771 C CA . ASN A 1 94 ? 6.525 10.901 7.270 1.00 66.06 94 ASN A CA 1
ATOM 772 C C . ASN A 1 94 ? 7.714 11.234 8.192 1.00 66.06 94 ASN A C 1
ATOM 774 O O . ASN A 1 94 ? 8.838 10.824 7.913 1.00 66.06 94 ASN A O 1
ATOM 778 N N . GLU A 1 95 ? 7.496 11.907 9.324 1.00 59.03 95 GLU A N 1
ATOM 779 C CA . GLU A 1 95 ? 8.547 12.208 10.312 1.00 59.03 95 GLU A CA 1
ATOM 780 C C . GLU A 1 95 ? 9.124 10.935 10.942 1.00 59.03 95 GLU A C 1
ATOM 782 O O . GLU A 1 95 ? 10.333 10.819 11.138 1.00 59.03 95 GLU A O 1
ATOM 787 N N . ALA A 1 96 ? 8.283 9.928 11.189 1.00 53.00 96 ALA A N 1
ATOM 788 C CA . ALA A 1 96 ? 8.741 8.622 11.652 1.00 53.00 96 ALA A CA 1
ATOM 789 C C . ALA A 1 96 ? 9.622 7.892 10.627 1.00 53.00 96 ALA A C 1
ATOM 791 O O . ALA A 1 96 ? 10.451 7.074 11.018 1.00 53.00 96 ALA A O 1
ATOM 792 N N . THR A 1 97 ? 9.459 8.211 9.343 1.00 47.50 97 THR A N 1
ATOM 793 C CA . THR A 1 97 ? 10.283 7.679 8.252 1.00 47.50 97 THR A CA 1
ATOM 794 C C . THR A 1 97 ? 11.652 8.374 8.210 1.00 47.50 97 THR A C 1
ATOM 796 O O . THR A 1 97 ? 12.660 7.736 7.929 1.00 47.50 97 THR A O 1
ATOM 799 N N . HIS A 1 98 ? 11.723 9.661 8.574 1.00 44.62 98 HIS A N 1
ATOM 800 C CA . HIS A 1 98 ? 12.992 10.392 8.687 1.00 44.62 98 HIS A CA 1
ATOM 801 C C . HIS A 1 98 ? 13.812 10.005 9.924 1.00 44.62 98 HIS A C 1
ATOM 803 O O . HIS A 1 98 ? 15.038 9.988 9.853 1.00 44.62 98 HIS A O 1
ATOM 809 N N . LEU A 1 99 ? 13.162 9.647 11.036 1.00 44.78 99 LEU A N 1
ATOM 810 C CA . LEU A 1 99 ? 13.858 9.173 12.237 1.00 44.78 99 LEU A CA 1
ATOM 811 C C . LEU A 1 99 ? 14.447 7.762 12.074 1.00 44.78 99 LEU A C 1
ATOM 813 O O . LEU A 1 99 ? 15.494 7.495 12.650 1.00 44.78 99 LEU A O 1
ATOM 817 N N . SER A 1 100 ? 13.848 6.875 11.266 1.00 42.03 100 SER A N 1
ATOM 818 C CA . SER A 1 100 ? 14.402 5.522 11.061 1.00 42.03 100 SER A CA 1
ATOM 819 C C . SER A 1 100 ? 15.540 5.454 10.036 1.00 42.03 100 SER A C 1
ATOM 821 O O . SER A 1 100 ? 16.191 4.421 9.933 1.00 42.03 100 SER A O 1
ATOM 823 N N . LEU A 1 101 ? 15.769 6.518 9.259 1.00 44.00 101 LEU A N 1
ATOM 824 C CA . LEU A 1 101 ? 16.880 6.622 8.301 1.00 44.00 101 LEU A CA 1
ATOM 825 C C . LEU A 1 101 ? 18.127 7.291 8.901 1.00 44.00 101 LEU A C 1
ATOM 827 O O . LEU A 1 101 ? 19.159 7.344 8.242 1.00 44.00 101 LEU A O 1
ATOM 831 N N . ALA A 1 102 ? 18.037 7.803 10.131 1.00 41.47 102 ALA A N 1
ATOM 832 C CA . ALA A 1 102 ? 19.150 8.434 10.841 1.00 41.47 102 ALA A CA 1
ATOM 833 C C . ALA A 1 102 ? 19.941 7.459 11.741 1.00 41.47 102 ALA A C 1
ATOM 835 O O . ALA A 1 102 ? 20.919 7.871 12.359 1.00 41.47 102 ALA A O 1
ATOM 836 N N . GLU A 1 103 ? 19.531 6.187 11.821 1.00 40.91 103 GLU A N 1
ATOM 837 C CA . GLU A 1 103 ? 20.155 5.149 12.662 1.00 40.91 103 GLU A CA 1
ATOM 838 C C . GLU A 1 103 ? 20.756 3.973 11.857 1.00 40.91 103 GLU A C 1
ATOM 840 O O . GLU A 1 103 ? 20.953 2.890 12.411 1.00 40.91 103 GLU A O 1
ATOM 845 N N . VAL A 1 104 ? 21.066 4.164 10.566 1.00 39.94 104 VAL A N 1
ATOM 846 C CA . VAL A 1 104 ? 21.798 3.181 9.735 1.00 39.94 104 VAL A CA 1
ATOM 847 C C . VAL A 1 104 ? 23.087 3.782 9.198 1.00 39.94 104 VAL A C 1
ATOM 849 O O . VAL A 1 104 ? 23.019 4.900 8.642 1.00 39.94 104 VAL A O 1
#

Secondary structure (DSSP, 8-state):
-PPP-TTTTSTHHHHHHGGGHHHHHHHHHH-HHHHHHHHHHHHHHHHHHS-TTS-TTSPPPSSPPPP-TTSPP------HHHHHHHHHHHHHHHHHHHHHTS--

Radius of gyration: 15.57 Å; chains: 1; bounding box: 38×32×38 Å

Sequence (104 aa):
MRKSLKAWAKGARESILAPHIAGYTDALERGWRFERDYFAEVCREYHAKIDWRIADCEEPPEPLPAYNKFALPVVKMLSEEETVKKRERIVVLNEATHLSLAEV

Organism: Mycena rosella (NCBI:txid1033263)

pLDDT: mean 79.75, std 15.95, range [39.94, 97.44]

Foldseek 3Di:
DPDDLVCLCPDPNVVLCVVCPVVLVVQVVVHDVSNVVSVVVSVVSSCQFDPPPADSPHDGDPPTDDDDPPDDDDPDPDDPVRVVVVVVSVVVVVVVVVVVVVPD